Protein AF-A0A5R9J7X6-F1 (afdb_monomer)

Structure (mmCIF, N/CA/C/O backbone):
data_AF-A0A5R9J7X6-F1
#
_entry.id   AF-A0A5R9J7X6-F1
#
loop_
_atom_site.group_PDB
_atom_site.id
_atom_site.type_symbol
_atom_site.label_atom_id
_atom_site.label_alt_id
_atom_site.label_comp_id
_atom_site.label_asym_id
_atom_site.label_entity_id
_atom_site.label_seq_id
_atom_site.pdbx_PDB_ins_code
_atom_site.Cartn_x
_atom_site.Cartn_y
_atom_site.Cartn_z
_atom_site.occupancy
_atom_site.B_iso_or_equiv
_atom_site.auth_seq_id
_atom_site.auth_comp_id
_atom_site.auth_asym_id
_atom_site.auth_atom_id
_atom_site.pdbx_PDB_model_num
ATOM 1 N N . MET A 1 1 ? 30.456 48.509 -38.566 1.00 55.31 1 MET A N 1
ATOM 2 C CA . MET A 1 1 ? 30.665 47.220 -39.268 1.00 55.31 1 MET A CA 1
ATOM 3 C C . MET A 1 1 ? 30.532 45.970 -38.379 1.00 55.31 1 MET A C 1
ATOM 5 O O . MET A 1 1 ? 30.191 44.929 -38.912 1.00 55.31 1 MET A O 1
ATOM 9 N N . LEU A 1 2 ? 30.674 46.028 -37.042 1.00 57.47 2 LEU A N 1
ATOM 10 C CA . LEU A 1 2 ? 30.638 44.821 -36.182 1.00 57.47 2 LEU A CA 1
ATOM 11 C C . LEU A 1 2 ? 29.272 44.100 -36.031 1.00 57.47 2 LEU A C 1
ATOM 13 O O . LEU A 1 2 ? 29.247 42.918 -35.699 1.00 57.47 2 LEU A O 1
ATOM 17 N N . LYS A 1 3 ? 28.125 44.768 -36.237 1.00 60.72 3 LYS A N 1
ATOM 18 C CA . LYS A 1 3 ? 26.790 44.141 -36.064 1.00 60.72 3 LYS A CA 1
ATOM 19 C C . LYS A 1 3 ? 26.401 43.185 -37.199 1.00 60.72 3 LYS A C 1
ATOM 21 O O . LYS A 1 3 ? 25.703 42.212 -36.935 1.00 60.72 3 LYS A O 1
ATOM 26 N N . GLN A 1 4 ? 26.854 43.450 -38.425 1.00 61.16 4 GLN A N 1
ATOM 27 C CA . GLN A 1 4 ? 26.522 42.625 -39.593 1.00 61.16 4 GLN A CA 1
ATOM 28 C C . GLN A 1 4 ? 27.265 41.281 -39.566 1.00 61.16 4 GLN A C 1
ATOM 30 O O . GLN A 1 4 ? 26.670 40.247 -39.862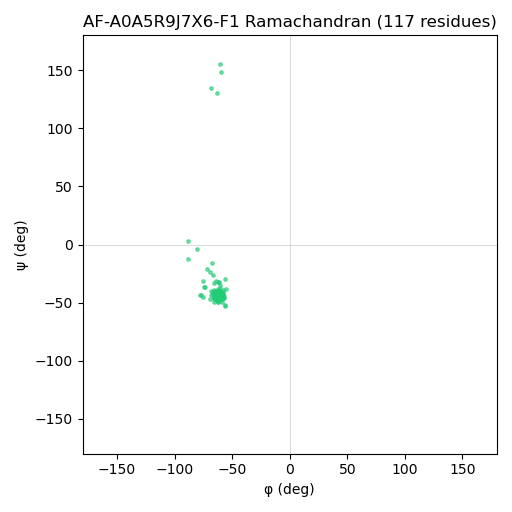 1.00 61.16 4 GLN A O 1
ATOM 35 N N . ASN A 1 5 ? 28.514 41.275 -39.085 1.00 65.38 5 ASN A N 1
ATOM 36 C CA . ASN A 1 5 ? 29.311 40.054 -38.932 1.00 65.38 5 ASN A CA 1
ATOM 37 C C . ASN A 1 5 ? 28.637 39.054 -37.978 1.00 65.38 5 ASN A C 1
ATOM 39 O O . ASN A 1 5 ? 28.441 37.903 -38.346 1.00 65.38 5 ASN A O 1
ATOM 43 N N . LYS A 1 6 ? 28.119 39.514 -36.828 1.00 81.25 6 LYS A N 1
ATOM 44 C CA . LYS A 1 6 ? 27.402 38.652 -35.864 1.00 81.25 6 LYS A CA 1
ATOM 45 C C . LYS A 1 6 ? 26.106 38.042 -36.407 1.00 81.25 6 LYS A C 1
ATOM 47 O O . LYS A 1 6 ? 25.686 36.982 -35.949 1.00 81.25 6 LYS A O 1
ATOM 52 N N . PHE A 1 7 ? 25.408 38.728 -37.314 1.00 81.94 7 PHE A N 1
ATOM 53 C CA . PHE A 1 7 ? 24.198 38.184 -37.937 1.00 81.94 7 PHE A CA 1
ATOM 54 C C . PHE A 1 7 ? 24.551 37.121 -38.983 1.00 81.94 7 PHE A C 1
ATOM 56 O O . PHE A 1 7 ? 23.976 36.034 -38.956 1.00 81.94 7 PHE A O 1
ATOM 63 N N . SER A 1 8 ? 25.545 37.408 -39.827 1.00 86.12 8 SER A N 1
ATOM 64 C CA . SER A 1 8 ? 26.077 36.464 -40.815 1.00 86.12 8 SER A CA 1
ATOM 65 C C . SER A 1 8 ? 26.615 35.188 -40.154 1.00 86.12 8 SER A C 1
ATOM 67 O O . SER A 1 8 ? 26.241 34.085 -40.545 1.00 86.12 8 SER A O 1
ATOM 69 N N . GLU A 1 9 ? 27.387 35.320 -39.071 1.00 86.62 9 GLU A N 1
ATOM 70 C CA . GLU A 1 9 ? 27.906 34.194 -38.282 1.00 86.62 9 GLU A CA 1
ATOM 71 C C . GLU A 1 9 ? 26.781 33.304 -37.727 1.00 86.62 9 GLU A C 1
ATOM 73 O O . GLU A 1 9 ? 26.853 32.080 -37.817 1.00 86.62 9 GLU A O 1
ATOM 78 N N . ARG A 1 10 ? 25.693 33.895 -37.208 1.00 86.31 10 ARG A N 1
ATOM 79 C CA . ARG A 1 10 ? 24.526 33.123 -36.738 1.00 86.31 10 ARG A CA 1
ATOM 80 C C . ARG A 1 10 ? 23.801 32.406 -37.873 1.00 86.31 10 ARG A C 1
ATOM 82 O O . ARG A 1 10 ? 23.348 31.277 -37.688 1.00 86.31 10 ARG A O 1
ATOM 89 N N . GLN A 1 11 ? 23.671 33.046 -39.032 1.00 91.88 11 GLN A N 1
ATOM 90 C CA . GLN A 1 11 ? 23.040 32.433 -40.198 1.00 91.88 11 GLN A CA 1
ATOM 91 C C . GLN A 1 11 ? 23.870 31.252 -40.712 1.00 91.88 11 GLN A C 1
ATOM 93 O O . GLN A 1 11 ? 23.313 30.185 -40.966 1.00 91.88 11 GLN A O 1
ATOM 98 N N . GLN A 1 12 ? 25.190 31.420 -40.798 1.00 92.06 12 GLN A N 1
ATOM 99 C CA . GLN A 1 12 ? 26.118 30.358 -41.177 1.00 92.06 12 GLN A CA 1
ATOM 100 C C . GLN A 1 12 ? 26.082 29.206 -40.171 1.00 92.06 12 GLN A C 1
ATOM 102 O O . GLN A 1 12 ? 25.903 28.067 -40.587 1.00 92.06 12 GLN A O 1
ATOM 107 N N . ALA A 1 13 ? 26.127 29.487 -38.865 1.00 90.75 13 ALA A N 1
ATOM 108 C CA . ALA A 1 13 ? 26.021 28.463 -37.824 1.00 90.75 13 ALA A CA 1
ATOM 109 C C . ALA A 1 13 ? 24.687 27.691 -37.874 1.00 90.75 13 ALA A C 1
ATOM 111 O O . ALA A 1 13 ? 24.644 26.482 -37.659 1.00 90.75 13 ALA A O 1
ATOM 112 N N . SER A 1 14 ? 23.575 28.365 -38.190 1.00 92.25 14 SER A N 1
ATOM 113 C CA . SER A 1 14 ? 22.287 27.689 -38.390 1.00 92.25 14 SER A CA 1
ATOM 114 C C . SER A 1 14 ? 22.286 26.819 -39.649 1.00 92.25 14 SER A C 1
ATOM 116 O O . SER A 1 14 ? 21.737 25.715 -39.636 1.00 92.25 14 SER A O 1
ATOM 118 N N . ALA A 1 15 ? 22.899 27.295 -40.735 1.00 94.31 15 ALA A N 1
ATOM 119 C CA . ALA A 1 15 ? 23.010 26.550 -41.982 1.00 94.31 15 ALA A CA 1
ATOM 120 C C . ALA A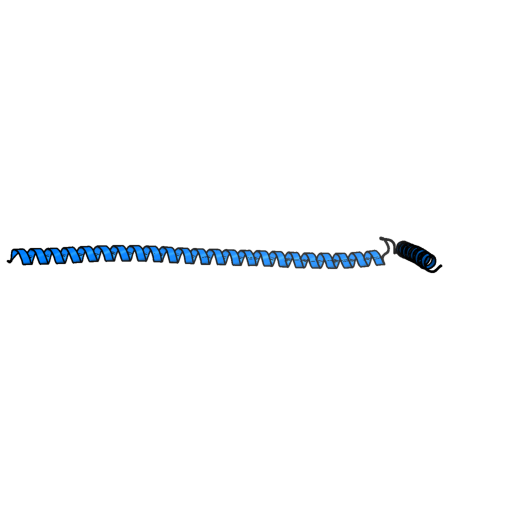 1 15 ? 23.887 25.299 -41.821 1.00 94.31 15 ALA A C 1
ATOM 122 O O . ALA A 1 15 ? 23.482 24.224 -42.265 1.00 94.31 15 ALA A O 1
ATOM 123 N N . THR A 1 16 ? 25.028 25.405 -41.131 1.00 94.38 16 THR A N 1
ATOM 124 C CA . THR A 1 16 ? 25.902 24.260 -40.837 1.00 94.38 16 THR A CA 1
ATOM 125 C C . THR A 1 16 ? 25.212 23.259 -39.918 1.00 94.38 16 THR A C 1
ATOM 127 O O . THR A 1 16 ? 25.167 22.080 -40.253 1.00 94.38 16 THR A O 1
ATOM 130 N N . ALA A 1 17 ? 24.557 23.706 -38.841 1.00 94.06 17 ALA A N 1
ATOM 131 C CA . ALA A 1 17 ? 23.807 22.817 -37.951 1.00 94.06 17 ALA A CA 1
ATOM 132 C C . ALA A 1 17 ? 22.696 22.048 -38.692 1.00 94.06 17 ALA A C 1
ATOM 134 O O . ALA A 1 17 ? 22.518 20.847 -38.490 1.00 94.06 17 ALA A O 1
ATOM 135 N N . LYS A 1 18 ? 21.960 22.710 -39.596 1.00 94.81 18 LYS A N 1
ATOM 136 C CA . LYS A 1 18 ? 20.945 22.047 -40.434 1.00 94.81 18 LYS A CA 1
ATOM 137 C C . LYS A 1 18 ? 21.571 21.059 -41.418 1.00 94.81 18 LYS A C 1
ATOM 139 O O . LYS A 1 18 ? 21.042 19.961 -41.581 1.00 94.81 18 LYS A O 1
ATOM 144 N N . ALA A 1 19 ? 22.688 21.420 -42.048 1.00 95.44 19 ALA A N 1
ATOM 145 C CA . ALA A 1 19 ? 23.414 20.530 -42.949 1.00 95.44 19 ALA A CA 1
ATOM 146 C C . ALA A 1 19 ? 23.929 19.280 -42.216 1.00 95.44 19 ALA A C 1
ATOM 148 O O . ALA A 1 19 ? 23.751 18.168 -42.709 1.00 95.44 19 ALA A O 1
ATOM 149 N N . GLU A 1 20 ? 24.473 19.438 -41.008 1.00 95.50 20 GLU A N 1
ATOM 150 C CA . GLU A 1 20 ? 24.917 18.332 -40.156 1.00 95.50 20 GLU A CA 1
ATOM 151 C C . GLU A 1 20 ? 23.761 17.423 -39.727 1.00 95.50 20 GLU A C 1
ATOM 153 O O . GLU A 1 20 ? 23.899 16.201 -39.757 1.00 95.50 20 GLU A O 1
ATOM 158 N N . LEU A 1 21 ? 22.608 17.986 -39.351 1.00 94.44 21 LEU A N 1
ATOM 159 C CA . LEU A 1 21 ? 21.419 17.199 -39.010 1.00 94.44 21 LEU A CA 1
ATOM 160 C C . LEU A 1 21 ? 20.914 16.385 -40.208 1.00 94.44 21 LEU A C 1
ATOM 162 O O . LEU A 1 21 ? 20.589 15.207 -40.052 1.00 94.44 21 LEU A O 1
ATOM 166 N N . LEU A 1 22 ? 20.891 16.978 -41.405 1.00 95.25 22 LEU A N 1
ATOM 167 C CA . LEU A 1 22 ? 20.516 16.278 -42.635 1.00 95.25 22 LEU A CA 1
ATOM 168 C C . LEU A 1 22 ? 21.533 15.196 -43.011 1.00 95.25 22 LEU A C 1
ATOM 170 O O . LEU A 1 22 ? 21.133 14.104 -43.410 1.00 95.25 22 LEU A O 1
ATOM 174 N N . ALA A 1 23 ? 22.831 15.468 -42.861 1.00 94.56 23 ALA A N 1
ATOM 175 C CA . ALA A 1 23 ? 23.884 14.484 -43.095 1.00 94.56 23 ALA A CA 1
ATOM 176 C C . ALA A 1 23 ? 23.755 13.298 -42.130 1.00 94.56 23 ALA A C 1
ATOM 178 O O . ALA A 1 23 ? 23.751 12.151 -42.570 1.00 94.56 23 ALA A O 1
ATOM 179 N N . LYS A 1 24 ? 23.539 13.565 -40.833 1.00 92.25 24 LYS A N 1
ATOM 180 C CA . LYS A 1 24 ? 23.265 12.531 -39.825 1.00 92.25 24 LYS A CA 1
ATOM 181 C C . LYS A 1 24 ? 22.021 11.725 -40.172 1.00 92.25 24 LYS A C 1
ATOM 183 O O . LYS A 1 24 ? 22.058 10.511 -40.062 1.00 92.25 24 LYS A O 1
ATOM 188 N N . PHE A 1 25 ? 20.939 12.371 -40.607 1.00 89.69 25 PHE A N 1
ATOM 189 C CA . PHE A 1 25 ? 19.712 11.679 -41.001 1.00 89.69 25 PHE A CA 1
ATOM 190 C C . PHE A 1 25 ? 19.932 10.743 -42.194 1.00 89.69 25 PHE A C 1
ATOM 192 O O . PHE A 1 25 ? 19.513 9.593 -42.137 1.00 89.69 25 PHE A O 1
ATOM 199 N N . LYS A 1 26 ? 20.631 11.209 -43.235 1.00 89.31 26 LYS A N 1
ATOM 200 C CA . LYS A 1 26 ? 20.963 10.400 -44.419 1.00 89.31 26 LYS A CA 1
ATOM 201 C C . LYS A 1 26 ? 21.919 9.248 -44.108 1.00 89.31 26 LYS A C 1
ATOM 203 O O . LYS A 1 26 ? 21.823 8.208 -44.741 1.00 89.31 26 LYS A O 1
ATOM 208 N N . ALA A 1 27 ? 22.826 9.433 -43.149 1.00 90.00 27 ALA A N 1
ATOM 209 C CA . ALA A 1 27 ? 23.776 8.411 -42.717 1.00 90.00 27 ALA A CA 1
ATOM 210 C C . ALA A 1 27 ? 23.172 7.379 -41.746 1.00 90.00 27 ALA A C 1
ATOM 212 O O . ALA A 1 27 ? 23.873 6.455 -41.333 1.00 90.00 27 ALA A O 1
ATOM 213 N N . ARG A 1 28 ? 21.904 7.527 -41.329 1.00 89.19 28 ARG A N 1
ATOM 214 C CA . ARG A 1 28 ? 21.269 6.536 -40.454 1.00 89.19 28 ARG A CA 1
ATOM 215 C C . ARG A 1 28 ? 21.055 5.230 -41.224 1.00 89.19 28 ARG A C 1
ATOM 217 O O . ARG A 1 28 ? 20.534 5.282 -42.337 1.00 89.19 28 ARG A O 1
ATOM 224 N N . PRO A 1 29 ? 21.391 4.078 -40.618 1.00 90.69 29 PRO A N 1
ATOM 225 C CA . PRO A 1 29 ? 21.071 2.785 -41.202 1.00 90.69 29 PRO A CA 1
ATOM 226 C C . PRO A 1 29 ? 19.557 2.643 -41.381 1.00 90.69 29 PRO A C 1
ATOM 228 O O . PRO A 1 29 ? 18.772 3.199 -40.599 1.00 90.69 29 PRO A O 1
ATOM 231 N N . ALA A 1 30 ? 19.161 1.911 -42.422 1.00 88.50 30 ALA A N 1
ATOM 232 C CA . ALA A 1 30 ? 17.761 1.628 -42.697 1.00 88.50 30 ALA A CA 1
ATOM 233 C C . ALA A 1 30 ? 17.123 0.853 -41.526 1.00 88.50 30 ALA A C 1
ATOM 235 O O . ALA A 1 30 ? 17.827 0.172 -40.779 1.00 88.50 30 ALA A O 1
ATOM 236 N N . PRO A 1 31 ? 15.795 0.925 -41.343 1.00 85.50 31 PRO A N 1
ATOM 237 C CA . PRO A 1 31 ? 15.103 0.144 -40.316 1.00 85.50 31 PRO A CA 1
ATOM 238 C C . PRO A 1 31 ? 15.336 -1.368 -40.430 1.00 85.50 31 PRO A C 1
ATOM 240 O O . PRO A 1 31 ? 15.358 -2.046 -39.407 1.00 85.50 31 PRO A O 1
ATOM 243 N N . ASP A 1 32 ? 15.552 -1.851 -41.655 1.00 88.00 32 ASP A N 1
ATOM 244 C CA . ASP A 1 32 ? 15.787 -3.261 -41.982 1.00 88.00 32 ASP A CA 1
ATOM 245 C C . ASP A 1 32 ? 17.273 -3.659 -41.912 1.00 88.00 32 ASP A C 1
ATOM 247 O O . ASP A 1 32 ? 17.633 -4.790 -42.230 1.00 88.00 32 ASP A O 1
ATOM 251 N N . ASP A 1 33 ? 18.156 -2.738 -41.509 1.00 93.06 33 ASP A N 1
ATOM 252 C CA . ASP A 1 33 ? 19.563 -3.048 -41.265 1.00 93.06 33 ASP A CA 1
ATOM 253 C C . ASP A 1 33 ? 19.675 -4.054 -40.100 1.00 93.06 33 ASP A C 1
ATOM 255 O O . ASP A 1 33 ? 19.085 -3.823 -39.034 1.00 93.06 33 ASP A O 1
ATOM 259 N N . PRO A 1 34 ? 20.434 -5.155 -40.251 1.00 91.88 34 PRO A N 1
ATOM 260 C CA . PRO A 1 34 ? 20.532 -6.197 -39.230 1.00 91.88 34 PRO A CA 1
ATOM 261 C C . PRO A 1 34 ? 20.965 -5.650 -37.862 1.00 91.88 34 PRO A C 1
ATOM 263 O O . PRO A 1 34 ? 20.376 -6.015 -36.847 1.00 91.88 34 PRO A O 1
ATOM 266 N N . ALA A 1 35 ? 21.890 -4.686 -37.813 1.00 91.62 35 ALA A N 1
ATOM 267 C CA . ALA A 1 35 ? 22.344 -4.090 -36.554 1.00 91.62 35 ALA A CA 1
ATOM 268 C C . ALA A 1 35 ? 21.285 -3.172 -35.909 1.00 91.62 35 ALA A C 1
ATOM 270 O O . ALA A 1 35 ? 21.342 -2.854 -34.715 1.00 91.62 35 ALA A O 1
ATOM 271 N N . VAL A 1 36 ? 20.318 -2.667 -36.682 1.00 93.19 36 VAL A N 1
ATOM 272 C CA . VAL A 1 36 ? 19.150 -1.947 -36.150 1.00 93.19 36 VAL A CA 1
ATOM 273 C C . VAL A 1 36 ? 18.130 -2.935 -35.593 1.00 93.19 36 VAL A C 1
ATOM 275 O O . VAL A 1 36 ? 17.623 -2.703 -34.495 1.00 93.19 36 VAL A O 1
ATOM 278 N N . LEU A 1 37 ? 17.863 -4.029 -36.306 1.00 94.75 37 LEU A N 1
ATOM 279 C CA . LEU A 1 37 ? 16.932 -5.074 -35.878 1.00 94.75 37 LEU A CA 1
ATOM 280 C C . LEU A 1 37 ? 17.396 -5.769 -34.594 1.00 94.75 37 LEU A C 1
ATOM 282 O O . LEU A 1 37 ? 16.595 -5.907 -33.671 1.00 94.75 37 LEU A O 1
ATOM 286 N N . GLU A 1 38 ? 18.681 -6.108 -34.479 1.00 94.19 38 GLU A N 1
ATOM 287 C CA . GLU A 1 38 ? 19.262 -6.690 -33.259 1.00 94.19 38 GLU A CA 1
ATOM 288 C C . GLU A 1 38 ? 19.075 -5.763 -32.054 1.00 94.19 38 GLU A C 1
ATOM 290 O O . GLU A 1 38 ? 18.500 -6.156 -31.040 1.00 94.19 38 GLU A O 1
ATOM 295 N N . ARG A 1 39 ? 19.427 -4.477 -32.191 1.00 94.19 39 ARG A N 1
ATOM 296 C CA . ARG A 1 39 ? 19.211 -3.483 -31.125 1.00 94.19 39 ARG A CA 1
ATOM 297 C C . ARG A 1 39 ? 17.739 -3.312 -30.763 1.00 94.19 39 ARG A C 1
ATOM 299 O O . ARG A 1 39 ? 17.418 -3.020 -29.609 1.00 94.19 39 ARG A O 1
ATOM 306 N N . GLN A 1 40 ? 16.831 -3.419 -31.732 1.00 95.19 40 GLN A N 1
ATOM 307 C CA . GLN A 1 40 ? 15.397 -3.382 -31.454 1.00 95.19 40 GLN A CA 1
ATOM 308 C C . GLN A 1 40 ? 14.946 -4.631 -30.696 1.00 95.19 40 GLN A C 1
ATOM 310 O O . GLN A 1 40 ? 14.199 -4.491 -29.729 1.00 95.19 40 GLN A O 1
ATOM 315 N N . ALA A 1 41 ? 15.407 -5.816 -31.095 1.00 95.50 41 ALA A N 1
ATOM 316 C CA . ALA A 1 41 ? 15.098 -7.076 -30.430 1.00 95.50 41 ALA A CA 1
ATOM 317 C C . ALA A 1 41 ? 15.600 -7.083 -28.978 1.00 95.50 41 ALA A C 1
ATOM 319 O O . ALA A 1 41 ? 14.824 -7.364 -28.069 1.00 95.50 41 ALA A O 1
ATOM 320 N N . GLU A 1 42 ? 16.841 -6.656 -28.735 1.00 96.38 42 GLU A N 1
ATOM 321 C CA . GLU A 1 42 ? 17.401 -6.511 -27.384 1.00 96.38 42 GLU A CA 1
ATOM 322 C C . GLU A 1 42 ? 16.573 -5.555 -26.518 1.00 96.38 42 GLU A C 1
ATOM 324 O O . GLU A 1 42 ? 16.231 -5.859 -25.374 1.00 96.38 42 GLU A O 1
ATOM 329 N N . ARG A 1 43 ? 16.204 -4.388 -27.064 1.00 97.12 43 ARG A N 1
ATOM 330 C CA . ARG A 1 43 ? 15.368 -3.417 -26.345 1.00 97.12 43 ARG A CA 1
ATOM 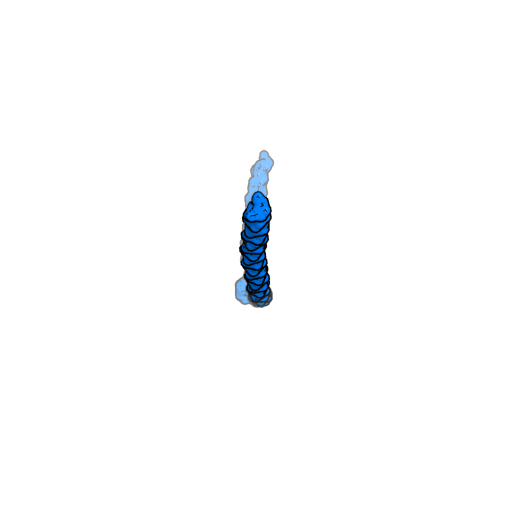331 C C . ARG A 1 43 ? 13.988 -3.979 -26.026 1.00 97.12 43 ARG A C 1
ATOM 333 O O . ARG A 1 43 ? 13.511 -3.749 -24.918 1.00 97.12 43 ARG A O 1
ATOM 340 N N . ARG A 1 44 ? 13.362 -4.695 -26.965 1.00 97.31 44 ARG A N 1
ATOM 341 C CA . ARG A 1 44 ? 12.066 -5.355 -26.749 1.00 97.31 44 ARG A CA 1
ATOM 342 C C . ARG A 1 44 ? 12.171 -6.396 -25.640 1.00 97.31 44 ARG A C 1
ATOM 344 O O . ARG A 1 44 ? 11.418 -6.296 -24.682 1.00 97.31 44 ARG A O 1
ATOM 351 N N . ALA A 1 45 ? 13.185 -7.260 -25.676 1.00 97.31 45 ALA A N 1
ATOM 352 C CA . ALA A 1 45 ? 13.422 -8.250 -24.625 1.00 97.31 45 ALA A CA 1
ATOM 353 C C . ALA A 1 45 ? 13.615 -7.603 -23.239 1.00 97.31 45 ALA A C 1
ATOM 355 O O . ALA A 1 45 ? 13.076 -8.073 -22.238 1.00 97.31 45 ALA A O 1
ATOM 356 N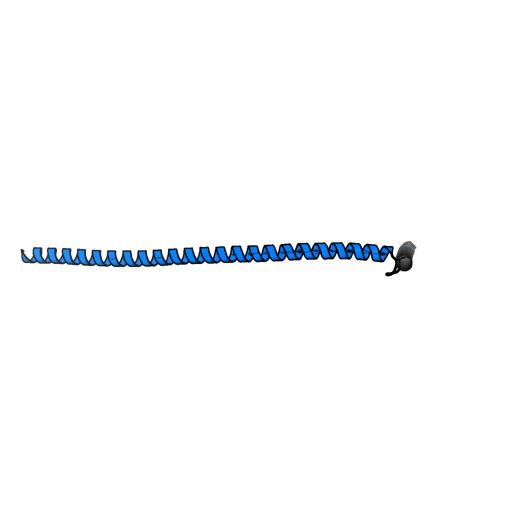 N . ILE A 1 46 ? 14.337 -6.477 -23.160 1.00 97.56 46 ILE A N 1
ATOM 357 C CA . ILE A 1 46 ? 14.499 -5.727 -21.904 1.00 97.56 46 ILE A CA 1
ATOM 358 C C . ILE A 1 46 ? 13.165 -5.147 -21.419 1.00 97.56 46 ILE A C 1
ATOM 360 O O . ILE A 1 46 ? 12.906 -5.153 -20.212 1.00 97.56 46 ILE A O 1
ATOM 364 N N . VAL A 1 47 ? 12.349 -4.602 -22.323 1.00 98.00 47 VAL A N 1
ATOM 365 C CA . VAL A 1 47 ? 11.032 -4.042 -21.988 1.00 98.00 47 VAL A CA 1
ATOM 366 C C . VAL A 1 47 ? 10.098 -5.146 -21.507 1.00 98.00 47 VAL A C 1
ATOM 368 O O . VAL A 1 47 ? 9.577 -5.023 -20.405 1.00 98.00 47 VAL A O 1
ATOM 371 N N . GLU A 1 48 ? 9.991 -6.255 -22.2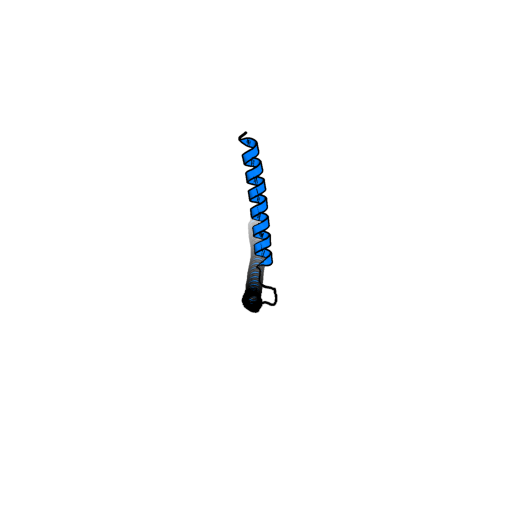33 1.00 97.81 48 GLU A N 1
ATOM 372 C CA . GLU A 1 48 ? 9.181 -7.419 -21.857 1.00 97.81 48 GLU A CA 1
ATOM 373 C C . GLU A 1 48 ? 9.599 -7.967 -20.481 1.00 97.81 48 GLU A C 1
ATOM 375 O O . GLU A 1 48 ? 8.768 -8.139 -19.590 1.00 97.81 48 GLU A O 1
ATOM 380 N N . ALA A 1 49 ? 10.904 -8.126 -20.230 1.00 97.44 49 ALA A N 1
ATOM 381 C CA . ALA A 1 49 ? 11.412 -8.563 -18.927 1.00 97.44 49 ALA A CA 1
ATOM 382 C C . ALA A 1 49 ? 11.173 -7.538 -17.800 1.00 97.44 49 ALA A C 1
ATOM 384 O O . ALA A 1 49 ? 11.147 -7.880 -16.613 1.00 97.44 49 ALA A O 1
ATOM 385 N N . ARG A 1 50 ? 11.059 -6.244 -18.119 1.00 98.00 50 ARG A N 1
ATOM 386 C CA . ARG A 1 50 ? 10.668 -5.216 -17.141 1.00 98.00 50 ARG A CA 1
ATOM 387 C C . ARG A 1 50 ? 9.172 -5.265 -16.874 1.00 98.00 50 ARG A C 1
ATOM 389 O O . ARG A 1 50 ? 8.793 -5.177 -15.711 1.00 98.00 50 ARG A O 1
ATOM 396 N N . GLU A 1 51 ? 8.356 -5.416 -17.906 1.00 97.88 51 GLU A N 1
ATOM 397 C CA . GLU A 1 51 ? 6.902 -5.509 -17.801 1.00 97.88 51 GLU A CA 1
ATOM 398 C C . GLU A 1 51 ? 6.484 -6.737 -16.995 1.00 97.88 51 GLU A C 1
ATOM 400 O O . GLU A 1 51 ? 5.721 -6.580 -16.046 1.00 97.88 51 GLU A O 1
ATOM 405 N N . ALA A 1 52 ? 7.080 -7.905 -17.257 1.00 97.44 52 ALA A N 1
ATOM 406 C CA . ALA A 1 52 ? 6.853 -9.121 -16.475 1.00 97.44 52 ALA A CA 1
ATOM 407 C C . ALA A 1 52 ? 7.149 -8.902 -14.979 1.00 97.44 52 ALA A C 1
ATOM 409 O O . ALA A 1 52 ? 6.272 -9.072 -14.135 1.00 97.44 52 ALA A O 1
ATOM 410 N N . ARG A 1 53 ? 8.339 -8.380 -14.646 1.00 97.50 53 ARG A N 1
ATOM 411 C CA . ARG A 1 53 ? 8.711 -8.076 -13.249 1.00 97.50 53 ARG A CA 1
ATOM 412 C C . ARG A 1 53 ? 7.819 -7.019 -12.598 1.00 97.50 53 ARG A C 1
ATOM 414 O O . ARG A 1 53 ? 7.656 -7.005 -11.381 1.00 97.50 53 ARG A O 1
ATOM 421 N N . MET A 1 54 ? 7.310 -6.059 -13.369 1.00 97.75 54 MET A N 1
ATOM 422 C CA . MET A 1 54 ? 6.385 -5.051 -12.851 1.00 97.75 54 MET A CA 1
ATOM 423 C C . MET A 1 54 ? 4.991 -5.630 -12.618 1.00 97.75 54 MET A C 1
ATOM 425 O O . MET A 1 54 ? 4.362 -5.242 -11.637 1.00 97.75 54 MET A O 1
ATOM 429 N N . ALA A 1 55 ? 4.523 -6.535 -13.477 1.00 97.31 55 ALA A N 1
ATOM 430 C CA . ALA A 1 55 ? 3.256 -7.23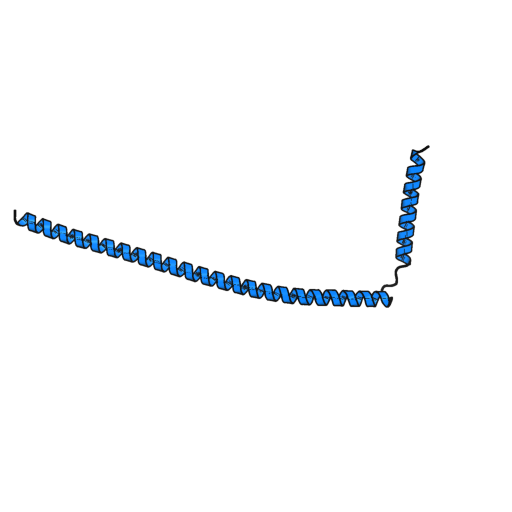5 -13.307 1.00 97.31 55 ALA A CA 1
ATOM 431 C C . ALA A 1 55 ? 3.280 -8.131 -12.061 1.00 97.31 55 ALA A C 1
ATOM 433 O O . ALA A 1 55 ? 2.386 -8.015 -11.227 1.00 97.31 55 ALA A O 1
ATOM 434 N N . GLU A 1 56 ? 4.343 -8.919 -11.872 1.00 96.25 56 GLU A N 1
ATOM 435 C CA . GLU A 1 56 ? 4.544 -9.748 -10.671 1.00 96.25 56 GLU A CA 1
ATOM 436 C C . GLU A 1 56 ? 4.515 -8.899 -9.394 1.00 96.25 56 GLU A C 1
ATOM 438 O O . GLU A 1 56 ? 3.689 -9.121 -8.512 1.00 96.25 56 GLU A O 1
ATOM 443 N N . ARG A 1 57 ? 5.326 -7.834 -9.338 1.00 97.38 57 ARG A N 1
ATOM 444 C CA . ARG A 1 57 ? 5.348 -6.928 -8.177 1.00 97.38 57 ARG A CA 1
ATOM 445 C C . ARG A 1 57 ? 4.014 -6.232 -7.918 1.00 97.38 57 ARG A C 1
ATOM 447 O O . ARG A 1 57 ? 3.731 -5.882 -6.777 1.00 97.38 57 ARG A O 1
ATOM 454 N N . ARG A 1 58 ? 3.228 -5.937 -8.958 1.00 97.38 58 ARG A N 1
ATOM 455 C CA . ARG A 1 58 ? 1.889 -5.349 -8.787 1.00 97.38 58 ARG A CA 1
ATOM 456 C C . ARG A 1 58 ? 0.941 -6.363 -8.162 1.00 97.38 58 ARG A C 1
ATOM 458 O O . ARG A 1 58 ? 0.310 -6.023 -7.170 1.00 97.38 58 ARG A O 1
ATOM 465 N N . ALA A 1 59 ? 0.923 -7.594 -8.670 1.00 96.12 59 ALA A N 1
ATOM 466 C CA . ALA A 1 59 ? 0.104 -8.666 -8.116 1.00 96.12 59 ALA A CA 1
ATOM 467 C C . ALA A 1 59 ? 0.455 -8.957 -6.645 1.00 96.12 59 ALA A C 1
ATOM 469 O O . ALA A 1 59 ? -0.439 -9.071 -5.811 1.00 96.12 59 ALA A O 1
ATOM 470 N N . GLU A 1 60 ? 1.747 -8.999 -6.301 1.00 96.56 60 GLU A N 1
ATOM 471 C CA . GLU A 1 60 ? 2.205 -9.170 -4.914 1.00 96.56 60 GLU A CA 1
ATOM 472 C C . GLU A 1 60 ? 1.729 -8.031 -4.004 1.00 96.56 60 GLU A C 1
ATOM 474 O O . GLU A 1 60 ? 1.172 -8.284 -2.936 1.00 96.56 60 GLU A O 1
ATOM 479 N N . ARG A 1 61 ? 1.890 -6.775 -4.440 1.00 97.50 61 ARG A N 1
ATOM 480 C CA . ARG A 1 61 ? 1.449 -5.600 -3.670 1.00 97.50 61 ARG A CA 1
ATOM 481 C C . ARG A 1 61 ? -0.060 -5.554 -3.487 1.00 97.50 61 ARG A C 1
ATOM 483 O O . ARG A 1 61 ? -0.523 -5.174 -2.420 1.00 97.50 61 ARG A O 1
ATOM 490 N N . GLU A 1 62 ? -0.825 -5.908 -4.513 1.00 96.75 62 GLU A N 1
ATOM 491 C CA . GLU A 1 62 ? -2.286 -5.968 -4.431 1.00 96.75 62 GLU A CA 1
ATOM 492 C C . GLU A 1 62 ? -2.735 -7.060 -3.453 1.00 96.75 62 GLU A C 1
ATOM 494 O O . GLU A 1 62 ? -3.612 -6.817 -2.624 1.00 96.75 62 GLU A O 1
ATOM 499 N N . ALA A 1 63 ? -2.087 -8.229 -3.478 1.00 96.50 63 ALA A N 1
ATOM 500 C CA . ALA A 1 63 ? -2.357 -9.305 -2.530 1.00 96.50 63 ALA A CA 1
ATOM 501 C C . ALA A 1 63 ? -1.997 -8.918 -1.084 1.00 96.50 63 ALA A C 1
ATOM 503 O O . ALA A 1 63 ? -2.766 -9.194 -0.161 1.00 96.50 63 ALA A O 1
ATOM 504 N N . GLU A 1 64 ? -0.856 -8.259 -0.872 1.00 96.88 64 GLU A N 1
ATOM 505 C CA . GLU A 1 64 ? -0.440 -7.766 0.444 1.00 96.88 64 GLU A C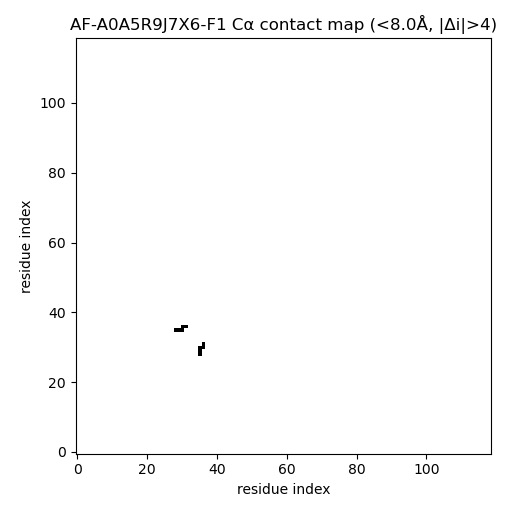A 1
ATOM 506 C C . GLU A 1 64 ? -1.378 -6.665 0.958 1.00 96.88 64 GLU A C 1
ATOM 508 O O . GLU A 1 64 ? -1.837 -6.730 2.097 1.00 96.88 64 GLU A O 1
ATOM 513 N N . ALA A 1 65 ? -1.739 -5.700 0.109 1.00 97.38 65 ALA A N 1
ATOM 514 C CA . ALA A 1 65 ? -2.682 -4.643 0.459 1.00 97.38 65 ALA A CA 1
ATOM 515 C C . ALA A 1 65 ? -4.060 -5.210 0.827 1.00 97.38 65 ALA A C 1
ATOM 517 O O . ALA A 1 65 ? -4.658 -4.774 1.809 1.00 97.38 65 ALA A O 1
ATOM 518 N N . ALA A 1 66 ? -4.547 -6.214 0.090 1.00 97.12 66 ALA A N 1
ATOM 519 C CA . ALA A 1 66 ? -5.798 -6.895 0.410 1.00 97.12 66 ALA A CA 1
ATOM 520 C C . ALA A 1 66 ? -5.727 -7.633 1.756 1.00 97.12 66 ALA A C 1
ATOM 522 O O . ALA A 1 66 ? -6.673 -7.570 2.541 1.00 97.12 66 ALA A O 1
ATOM 523 N N . ARG A 1 67 ? -4.600 -8.296 2.052 1.00 97.31 67 ARG A N 1
ATOM 524 C CA . ARG A 1 67 ? -4.373 -8.950 3.350 1.00 97.31 67 ARG A CA 1
ATOM 525 C C . ARG A 1 67 ? -4.368 -7.951 4.498 1.00 97.31 67 ARG A C 1
ATOM 527 O O . ARG A 1 67 ? -5.092 -8.158 5.467 1.00 97.31 67 ARG A O 1
ATOM 534 N N . LEU A 1 68 ? -3.610 -6.865 4.368 1.00 97.62 68 LEU A N 1
ATOM 535 C CA . LEU A 1 68 ? -3.527 -5.835 5.398 1.00 97.62 68 LEU A CA 1
ATOM 536 C C . LEU A 1 68 ? -4.884 -5.157 5.622 1.00 97.62 68 LEU A C 1
ATOM 538 O O . LEU A 1 68 ? -5.276 -4.939 6.763 1.00 97.62 68 LEU A O 1
ATOM 542 N N . ALA A 1 69 ? -5.631 -4.871 4.553 1.00 97.81 69 ALA A N 1
ATOM 543 C CA . ALA A 1 69 ? -6.972 -4.303 4.663 1.00 97.81 69 ALA A CA 1
ATOM 544 C C . ALA A 1 69 ? -7.945 -5.254 5.380 1.00 97.81 69 ALA A C 1
ATOM 546 O O . ALA A 1 69 ? -8.731 -4.812 6.217 1.00 97.81 69 ALA A O 1
ATOM 547 N N . ALA A 1 70 ? -7.880 -6.558 5.090 1.00 97.44 70 ALA A N 1
ATOM 548 C CA . ALA A 1 70 ? -8.695 -7.558 5.776 1.00 97.44 70 ALA A CA 1
ATOM 549 C C . ALA A 1 70 ? -8.330 -7.676 7.265 1.00 97.44 70 ALA A C 1
ATOM 551 O O . ALA A 1 70 ? -9.223 -7.747 8.108 1.00 97.44 70 ALA A O 1
ATOM 552 N N . GLU A 1 71 ? -7.038 -7.653 7.596 1.00 97.50 71 GLU A N 1
ATOM 553 C CA . GLU A 1 71 ? -6.563 -7.671 8.982 1.00 97.50 71 GLU A CA 1
ATOM 554 C C . GLU A 1 71 ? -7.024 -6.426 9.746 1.00 97.50 71 GLU A C 1
ATOM 556 O O . GLU A 1 71 ? -7.617 -6.553 10.813 1.00 97.50 71 GLU A O 1
ATOM 561 N N . GLN A 1 72 ? -6.852 -5.234 9.168 1.00 97.56 72 GLN A N 1
ATOM 562 C CA . GLN A 1 72 ? -7.312 -3.976 9.764 1.00 97.56 72 GLN A CA 1
ATOM 563 C C . GLN A 1 72 ? -8.831 -3.939 9.962 1.00 97.56 72 GLN A C 1
ATOM 565 O O . GLN A 1 72 ? -9.317 -3.439 10.974 1.00 97.56 72 GLN A O 1
ATOM 570 N N . ALA A 1 73 ? -9.600 -4.478 9.015 1.00 97.56 73 ALA A N 1
ATOM 571 C CA . ALA A 1 73 ? -11.048 -4.576 9.161 1.00 97.56 73 ALA A CA 1
ATOM 572 C C . ALA A 1 73 ? -11.435 -5.539 10.295 1.00 97.56 73 ALA A C 1
ATOM 574 O O . ALA A 1 73 ? -12.345 -5.243 11.070 1.00 97.56 73 ALA A O 1
ATOM 575 N N . ALA A 1 74 ? -10.733 -6.670 10.422 1.00 97.56 74 ALA A N 1
ATOM 576 C CA . ALA A 1 74 ? -10.972 -7.641 11.483 1.00 97.56 74 ALA A CA 1
ATOM 577 C C . ALA A 1 74 ? -10.611 -7.086 12.870 1.00 97.56 74 ALA A C 1
ATOM 579 O O . ALA A 1 74 ? -11.386 -7.262 13.812 1.00 97.56 74 ALA A O 1
ATOM 580 N N . THR A 1 75 ? -9.481 -6.384 13.001 1.00 97.19 75 THR A N 1
ATOM 581 C CA . THR A 1 75 ? -9.078 -5.757 14.268 1.00 97.19 75 THR A CA 1
ATOM 582 C C . THR A 1 75 ? -10.053 -4.655 14.668 1.00 97.19 75 THR A C 1
ATOM 584 O O . THR A 1 75 ? -10.538 -4.667 15.797 1.00 97.19 75 THR A O 1
ATOM 587 N N . ALA A 1 76 ? -10.438 -3.776 13.738 1.00 97.69 76 ALA A N 1
ATOM 588 C CA . ALA A 1 76 ? -11.417 -2.723 14.001 1.00 97.69 76 ALA A CA 1
ATOM 589 C C . ALA A 1 76 ? -12.789 -3.289 14.407 1.00 97.69 76 ALA A C 1
ATOM 591 O O . ALA A 1 76 ? -13.424 -2.780 15.330 1.00 97.69 76 ALA A O 1
ATOM 592 N N . ALA A 1 77 ? -13.244 -4.367 13.758 1.00 97.62 77 ALA A N 1
ATOM 593 C CA . ALA A 1 77 ? -14.489 -5.037 14.126 1.00 97.62 77 ALA A CA 1
ATOM 594 C C . ALA A 1 77 ? -14.414 -5.671 15.526 1.00 97.62 77 ALA A C 1
ATOM 596 O O . ALA A 1 77 ? -15.359 -5.549 16.305 1.00 97.62 77 ALA A O 1
ATOM 597 N N . ALA A 1 78 ? -13.291 -6.311 15.864 1.00 97.50 78 ALA A N 1
ATOM 598 C CA . ALA A 1 78 ? -13.077 -6.894 17.186 1.00 97.50 78 ALA A CA 1
ATOM 599 C C . ALA A 1 78 ? -13.027 -5.820 18.285 1.00 97.50 78 ALA A C 1
ATOM 601 O O . ALA A 1 78 ? -13.639 -5.987 19.337 1.00 97.50 78 ALA A O 1
ATOM 602 N N . GLU A 1 79 ? -12.346 -4.699 18.044 1.00 97.12 79 GLU A N 1
ATOM 603 C CA . GLU A 1 79 ? -12.308 -3.569 18.976 1.00 97.12 79 GLU A CA 1
ATOM 604 C C . GLU A 1 79 ? -13.691 -2.945 19.169 1.00 97.12 79 GLU A C 1
ATOM 606 O O . GLU A 1 79 ? -14.112 -2.731 20.306 1.00 97.12 79 GLU A O 1
ATOM 611 N N . ALA A 1 80 ? -14.439 -2.727 18.085 1.00 97.50 80 ALA A N 1
ATOM 612 C CA . ALA A 1 80 ? -15.804 -2.217 18.160 1.00 97.50 80 ALA A CA 1
ATOM 613 C C . ALA A 1 80 ? -16.727 -3.152 18.959 1.00 97.50 80 ALA A C 1
ATOM 615 O O . ALA A 1 80 ? -17.513 -2.680 19.780 1.00 97.50 80 ALA A O 1
ATOM 616 N N . ALA A 1 81 ? -16.605 -4.471 18.768 1.00 97.44 81 ALA A N 1
ATOM 617 C CA . ALA A 1 81 ? -17.361 -5.455 19.539 1.00 97.44 81 ALA A CA 1
ATOM 618 C C . ALA A 1 81 ? -17.011 -5.394 21.034 1.00 97.44 81 ALA A C 1
ATOM 620 O O . ALA A 1 81 ? -17.911 -5.334 21.868 1.00 97.44 81 ALA A O 1
ATOM 621 N N . ARG A 1 82 ? -15.718 -5.317 21.377 1.00 97.50 82 ARG A N 1
ATOM 622 C CA . ARG A 1 82 ? -15.270 -5.197 22.774 1.00 97.50 82 ARG A CA 1
ATOM 623 C C . ARG A 1 82 ? -15.784 -3.928 23.447 1.00 97.50 82 ARG A C 1
ATOM 625 O O . ARG A 1 82 ? -16.247 -3.994 24.580 1.00 97.50 82 ARG A O 1
ATOM 632 N N . LEU A 1 83 ? -15.726 -2.790 22.755 1.00 97.62 83 LEU A N 1
ATOM 633 C CA . LEU A 1 83 ? -16.243 -1.524 23.278 1.00 97.62 83 LEU A CA 1
ATOM 634 C C . LEU A 1 83 ? -17.760 -1.578 23.488 1.00 97.62 83 LEU A C 1
ATOM 636 O O . LEU A 1 83 ? -18.256 -1.089 24.500 1.00 97.62 83 LEU A O 1
ATOM 640 N N . ALA A 1 84 ? -18.498 -2.206 22.568 1.00 97.31 84 ALA A N 1
ATOM 641 C CA . ALA A 1 84 ? -19.939 -2.382 22.709 1.00 97.31 84 ALA A CA 1
ATOM 642 C C . ALA A 1 84 ? -20.294 -3.285 23.904 1.00 97.31 84 ALA A C 1
ATOM 644 O O . ALA A 1 84 ? -21.205 -2.965 24.668 1.00 97.31 84 ALA A O 1
ATOM 645 N N . GLU A 1 85 ? -19.564 -4.387 24.099 1.00 96.94 85 GLU A N 1
ATOM 646 C CA . GLU A 1 85 ? -19.728 -5.267 25.262 1.00 96.94 85 GLU A CA 1
ATOM 647 C C . GLU A 1 85 ? -19.418 -4.542 26.576 1.00 96.94 85 GLU A C 1
ATOM 649 O O . GLU A 1 85 ? -20.188 -4.645 27.532 1.00 96.94 85 GLU A O 1
ATOM 654 N N . GLU A 1 86 ? -18.337 -3.762 26.622 1.00 96.81 86 GLU A N 1
ATOM 655 C CA . GLU A 1 86 ? -17.972 -2.967 27.797 1.00 96.81 86 GLU A CA 1
ATOM 656 C C . GLU A 1 86 ? -19.042 -1.915 28.123 1.00 96.81 86 GLU A C 1
ATOM 658 O O . GLU A 1 86 ? -19.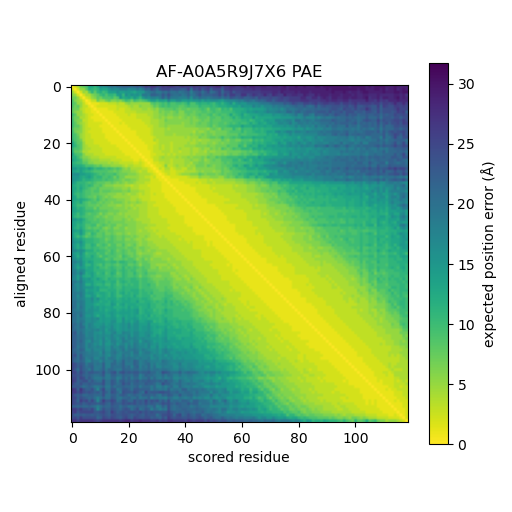439 -1.763 29.281 1.00 96.81 86 GLU A O 1
ATOM 663 N N . GLU A 1 87 ? -19.577 -1.229 27.110 1.00 97.19 87 GLU A N 1
ATOM 664 C CA . GLU A 1 87 ? -20.640 -0.242 27.297 1.00 97.19 87 GLU A CA 1
ATOM 665 C C . GLU A 1 87 ? -21.932 -0.888 27.823 1.00 97.19 87 GLU A C 1
ATOM 667 O O . GLU A 1 87 ? -22.602 -0.336 28.705 1.00 97.19 87 GLU A O 1
ATOM 672 N N . LEU A 1 88 ? -22.289 -2.068 27.310 1.00 97.19 88 LEU A N 1
ATOM 673 C CA . LEU A 1 88 ? -23.429 -2.838 27.803 1.00 97.19 88 LEU A CA 1
ATOM 674 C C . LEU A 1 88 ? -23.223 -3.269 29.258 1.00 97.19 88 LEU A C 1
ATOM 676 O O . LEU A 1 88 ? -24.099 -3.017 30.090 1.00 97.19 88 LEU A O 1
ATOM 680 N N . ALA A 1 89 ? -22.057 -3.825 29.586 1.00 97.38 89 ALA A N 1
ATOM 681 C CA . ALA A 1 89 ? -21.722 -4.240 30.944 1.00 97.38 89 ALA A CA 1
ATOM 682 C C . ALA A 1 89 ? -21.749 -3.056 31.927 1.00 97.38 89 ALA A C 1
ATOM 684 O O . ALA A 1 89 ? -22.304 -3.165 33.023 1.00 97.38 89 ALA A O 1
ATOM 685 N N . ALA A 1 90 ? -21.230 -1.891 31.527 1.00 97.25 90 ALA A N 1
ATOM 686 C CA . ALA A 1 90 ? -21.274 -0.676 32.337 1.00 97.25 90 ALA A CA 1
ATOM 687 C C . ALA A 1 90 ? -22.715 -0.198 32.586 1.00 97.25 90 ALA A C 1
ATOM 689 O O . ALA A 1 90 ? -23.075 0.161 33.712 1.00 97.25 90 ALA A O 1
ATOM 690 N N . LYS A 1 91 ? -23.575 -0.234 31.558 1.00 97.00 91 LYS A N 1
ATOM 691 C CA . LYS A 1 91 ? -25.003 0.104 31.692 1.00 97.00 91 LYS A CA 1
ATOM 692 C C . LYS A 1 91 ? -25.730 -0.860 32.623 1.00 97.00 91 LYS A C 1
ATOM 694 O O . LYS A 1 91 ? -26.568 -0.426 33.414 1.00 97.00 91 LYS A O 1
ATOM 699 N N . GLU A 1 92 ? -25.441 -2.152 32.536 1.00 96.81 92 GLU A N 1
ATOM 700 C CA . GLU A 1 92 ? -26.025 -3.157 33.422 1.00 96.81 92 GLU A CA 1
ATOM 701 C C . GLU A 1 92 ? -25.569 -2.965 34.867 1.00 96.81 92 GLU A C 1
ATOM 703 O O . GLU A 1 92 ? -26.415 -2.904 35.761 1.00 96.81 92 GLU A O 1
ATOM 708 N N . ALA A 1 93 ? -24.271 -2.762 35.099 1.00 97.19 93 ALA A N 1
ATOM 709 C CA . ALA A 1 93 ? -23.732 -2.477 36.424 1.00 97.19 93 ALA A CA 1
ATOM 710 C C . ALA A 1 93 ? -24.382 -1.231 37.050 1.00 97.19 93 ALA A C 1
ATOM 712 O O . ALA A 1 93 ? -24.826 -1.277 38.199 1.00 97.19 93 ALA A O 1
ATOM 713 N N . ALA A 1 94 ? -24.539 -0.150 36.278 1.00 97.06 94 ALA A N 1
ATOM 714 C CA . ALA A 1 94 ? -25.205 1.067 36.739 1.00 97.06 94 ALA A CA 1
ATOM 715 C C . ALA A 1 94 ? -26.681 0.830 37.112 1.00 97.06 94 ALA A C 1
ATOM 717 O O . ALA A 1 94 ? -27.164 1.355 38.120 1.00 97.06 94 ALA A O 1
ATOM 718 N N . LYS A 1 95 ? -27.408 0.012 36.335 1.00 96.81 95 LYS A N 1
ATOM 719 C CA . LYS A 1 95 ? -28.792 -0.376 36.659 1.00 96.81 95 LYS A CA 1
ATOM 720 C C . LYS A 1 95 ? -28.858 -1.181 37.954 1.00 96.81 95 LYS A C 1
ATOM 722 O O . LYS A 1 95 ? -29.697 -0.880 38.801 1.00 96.81 95 LYS A O 1
ATOM 727 N N . GLN A 1 96 ? -27.976 -2.164 38.126 1.00 96.38 96 GLN A N 1
ATOM 728 C CA . GLN A 1 96 ? -27.928 -2.974 39.345 1.00 96.38 96 GLN A CA 1
ATOM 729 C C . GLN A 1 96 ? -27.611 -2.112 40.570 1.00 96.38 96 GLN A C 1
ATOM 731 O O . GLN A 1 96 ? -28.289 -2.206 41.591 1.00 96.38 96 GLN A O 1
ATOM 736 N N . GLU A 1 97 ? -26.647 -1.196 40.462 1.00 96.69 97 GLU A N 1
ATOM 737 C CA . GLU A 1 97 ? -26.312 -0.280 41.552 1.00 96.69 97 GLU A CA 1
ATOM 738 C C . GLU A 1 97 ? -27.494 0.636 41.919 1.00 96.69 97 GLU A C 1
ATOM 740 O O . GLU A 1 97 ? -27.763 0.873 43.101 1.00 96.69 97 GLU A O 1
ATOM 745 N N . ALA A 1 98 ? -28.240 1.125 40.924 1.00 96.62 98 ALA A N 1
ATOM 746 C CA . ALA A 1 98 ? -29.441 1.921 41.157 1.00 96.62 98 ALA A CA 1
ATOM 747 C C . ALA A 1 98 ? -30.529 1.123 41.899 1.00 96.62 98 ALA A C 1
ATOM 749 O O . ALA A 1 98 ? -31.118 1.642 42.852 1.00 96.62 98 ALA A O 1
ATOM 750 N N . LEU A 1 99 ? -30.760 -0.138 41.519 1.00 96.56 99 LEU A N 1
ATOM 751 C CA . LEU A 1 99 ? -31.705 -1.027 42.206 1.00 96.56 99 LEU A CA 1
ATOM 752 C C . LEU A 1 99 ? -31.285 -1.283 43.657 1.00 96.56 99 LEU A C 1
ATOM 754 O O . LEU A 1 99 ? -32.089 -1.085 44.568 1.00 96.56 99 LEU A O 1
ATOM 758 N N . LEU A 1 100 ? -30.009 -1.597 43.898 1.00 96.75 100 LEU A N 1
ATOM 759 C CA . LEU A 1 100 ? -29.479 -1.791 45.251 1.00 96.75 100 LEU A CA 1
ATOM 760 C C . LEU A 1 100 ? -29.653 -0.537 46.120 1.00 96.75 100 LEU A C 1
ATOM 762 O O . LEU A 1 100 ? -30.041 -0.628 47.287 1.00 96.75 100 LEU A O 1
ATOM 766 N N . LYS A 1 101 ? -29.415 0.659 45.565 1.00 96.31 101 LYS A N 1
ATOM 767 C CA . LYS A 1 101 ? -29.640 1.929 46.277 1.00 96.31 101 LYS A CA 1
ATOM 768 C C . LYS A 1 101 ? -31.117 2.135 46.627 1.00 96.31 101 LYS A C 1
ATOM 770 O O . LYS A 1 101 ? -31.416 2.594 47.734 1.00 96.31 101 LYS A O 1
ATOM 775 N N . LEU A 1 102 ? -32.037 1.784 45.726 1.00 96.56 102 LEU A N 1
ATOM 776 C CA . LEU A 1 102 ? -33.479 1.847 45.983 1.00 96.56 102 LEU A CA 1
ATOM 777 C C . LEU A 1 102 ? -33.899 0.876 47.094 1.00 96.56 102 LEU A C 1
ATOM 779 O O . LEU A 1 102 ? -34.616 1.279 48.013 1.00 96.56 102 LEU A O 1
ATOM 783 N N . GLU A 1 103 ? -33.407 -0.362 47.073 1.00 95.69 103 GLU A N 1
ATOM 784 C CA . GLU A 1 103 ? -33.674 -1.360 48.115 1.00 95.69 103 GLU A CA 1
ATOM 785 C C . GLU A 1 103 ? -33.147 -0.919 49.484 1.00 95.69 103 GLU A C 1
ATOM 787 O O . GLU A 1 103 ? -33.862 -0.980 50.490 1.00 95.69 103 GLU A O 1
ATOM 792 N N . GLN A 1 104 ? -31.915 -0.402 49.533 1.00 96.56 104 GLN A N 1
ATOM 793 C CA . GLN A 1 104 ? -31.329 0.135 50.761 1.00 96.56 104 GLN A CA 1
ATOM 794 C C . GLN A 1 104 ? -32.149 1.301 51.316 1.00 96.56 104 GLN A C 1
ATOM 796 O O . GLN A 1 104 ? -32.356 1.382 52.531 1.00 96.56 104 GLN A O 1
ATOM 801 N N . LYS A 1 105 ? -32.633 2.197 50.447 1.00 97.00 105 LYS A N 1
ATOM 802 C CA . LYS A 1 105 ? -33.514 3.297 50.849 1.00 97.00 105 LYS A CA 1
ATOM 803 C C . LYS A 1 105 ? -34.822 2.761 51.430 1.00 97.00 105 LYS A C 1
ATOM 805 O O . LYS A 1 105 ? -35.162 3.121 52.553 1.00 97.00 105 LYS A O 1
ATOM 810 N N . ALA A 1 106 ? -35.485 1.830 50.746 1.00 96.31 106 ALA A N 1
ATOM 811 C CA . ALA A 1 106 ? -36.715 1.211 51.237 1.00 96.31 106 ALA A CA 1
ATOM 812 C C . ALA A 1 106 ? -36.517 0.516 52.599 1.00 96.31 106 ALA A C 1
ATOM 814 O O . ALA A 1 106 ? -37.364 0.620 53.488 1.00 96.31 106 ALA A O 1
ATOM 815 N N . ALA A 1 107 ? -35.382 -0.158 52.809 1.00 96.38 107 ALA A N 1
ATOM 816 C CA . ALA A 1 107 ? -35.041 -0.765 54.094 1.00 96.38 107 ALA A CA 1
ATOM 817 C C . ALA A 1 107 ? -34.832 0.283 55.203 1.00 96.38 107 ALA A C 1
ATOM 819 O O . ALA A 1 107 ? -35.293 0.087 56.333 1.00 96.38 107 ALA A O 1
ATOM 820 N N . ARG A 1 108 ? -34.164 1.406 54.899 1.00 96.56 108 ARG A N 1
ATOM 821 C CA . ARG A 1 108 ? -34.003 2.531 55.839 1.00 96.56 108 ARG A CA 1
ATOM 822 C C . ARG A 1 108 ? -35.350 3.155 56.195 1.00 96.56 108 ARG A C 1
ATOM 824 O O . ARG A 1 108 ? -35.615 3.347 57.380 1.00 96.56 108 ARG A O 1
ATOM 831 N N . ASP A 1 109 ? -36.210 3.388 55.210 1.00 96.56 109 ASP A N 1
ATOM 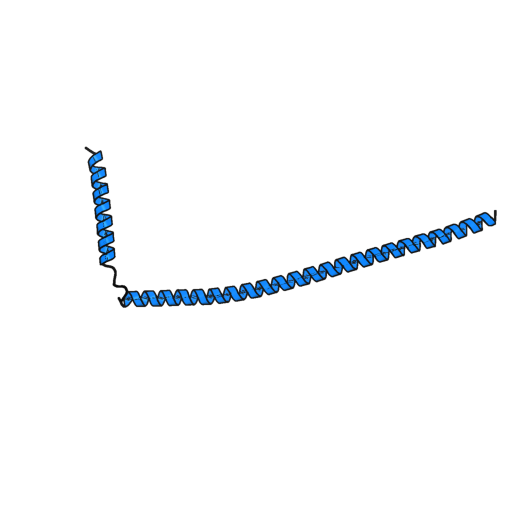832 C CA . ASP A 1 109 ? -37.536 3.979 55.409 1.00 96.56 109 ASP A CA 1
ATOM 833 C C . ASP A 1 109 ? -38.420 3.077 56.287 1.00 96.56 109 ASP A C 1
ATOM 835 O O . ASP A 1 109 ? -39.029 3.553 57.247 1.00 96.56 109 ASP A O 1
ATOM 839 N N . LYS A 1 110 ? -38.395 1.752 56.066 1.00 95.81 110 LYS A N 1
ATOM 840 C CA . LYS A 1 110 ? -39.062 0.767 56.942 1.00 95.81 110 LYS A CA 1
ATOM 841 C C . LYS A 1 110 ? -38.562 0.844 58.388 1.00 95.81 110 LYS A C 1
ATOM 843 O O . LYS A 1 110 ? -39.366 0.854 59.321 1.00 95.81 110 LYS A O 1
ATOM 848 N N . ARG A 1 111 ? -37.241 0.923 58.595 1.00 95.81 111 ARG A N 1
ATOM 849 C CA . ARG A 1 111 ? -36.648 1.061 59.941 1.00 95.81 111 ARG A CA 1
ATOM 850 C C . ARG A 1 111 ? -37.075 2.364 60.612 1.00 95.81 111 ARG A C 1
ATOM 852 O O . ARG A 1 111 ? -37.387 2.362 61.802 1.00 95.81 111 ARG A O 1
ATOM 859 N N . TYR A 1 112 ? -37.097 3.466 59.865 1.00 95.88 112 TYR A N 1
ATOM 860 C CA . TYR A 1 112 ? -37.510 4.765 60.386 1.00 95.88 112 TYR A CA 1
ATOM 861 C C . TYR A 1 112 ? -38.993 4.772 60.779 1.00 95.88 112 TYR A C 1
ATOM 863 O O . TYR A 1 112 ? -39.325 5.210 61.881 1.00 95.88 112 TYR A O 1
ATOM 871 N N . ALA A 1 113 ? -39.867 4.206 59.942 1.00 95.31 113 ALA A N 1
ATOM 872 C CA . ALA A 1 113 ? -41.288 4.042 60.242 1.00 95.31 113 ALA A CA 1
ATOM 873 C C . ALA A 1 113 ? -41.517 3.200 61.510 1.00 95.31 113 ALA A C 1
ATOM 875 O O . ALA A 1 113 ? -42.248 3.624 62.404 1.00 95.31 113 ALA A O 1
ATOM 876 N N . ALA A 1 114 ? -40.826 2.062 61.647 1.00 94.69 114 ALA A N 1
ATOM 877 C CA . ALA A 1 114 ? -40.910 1.217 62.841 1.00 94.69 114 ALA A CA 1
ATOM 878 C C . ALA A 1 114 ? -40.416 1.932 64.112 1.00 94.69 114 ALA A C 1
ATOM 880 O O . ALA A 1 114 ? -41.009 1.786 65.180 1.00 94.69 114 ALA A O 1
ATOM 881 N N . ARG A 1 115 ? -39.346 2.736 64.011 1.00 94.56 115 ARG A N 1
ATOM 882 C CA . ARG A 1 115 ? -38.855 3.555 65.132 1.00 94.56 115 ARG A CA 1
ATOM 883 C C . ARG A 1 115 ? -39.865 4.630 65.525 1.00 94.56 115 ARG A C 1
ATOM 885 O O . ARG A 1 115 ? -40.047 4.860 66.716 1.00 94.56 115 ARG A O 1
ATOM 892 N N . LYS A 1 116 ? -40.494 5.285 64.545 1.00 95.31 116 LYS A N 1
ATOM 893 C CA . LYS A 1 116 ? -41.515 6.310 64.784 1.00 95.31 116 LYS A CA 1
ATOM 894 C C . LYS A 1 116 ? -42.746 5.721 65.469 1.00 95.31 116 LYS A C 1
ATOM 896 O O . LYS A 1 116 ? -43.228 6.333 66.401 1.00 95.31 116 LYS A O 1
ATOM 901 N N . ALA A 1 117 ? -43.189 4.527 65.074 1.00 92.06 117 ALA A N 1
ATOM 902 C CA . ALA A 1 117 ? -44.333 3.848 65.687 1.00 92.06 117 ALA A CA 1
ATOM 903 C C . ALA A 1 117 ? -44.103 3.394 67.145 1.00 92.06 117 ALA A C 1
ATOM 905 O O . ALA A 1 117 ? -45.061 3.063 67.833 1.00 92.06 117 ALA A O 1
ATOM 906 N N . ARG A 1 118 ? -42.848 3.347 67.619 1.00 89.00 118 ARG A N 1
ATOM 907 C CA . ARG A 1 118 ? -42.517 3.066 69.031 1.00 89.00 118 ARG A CA 1
ATOM 908 C C . ARG A 1 118 ? -42.467 4.312 69.920 1.00 89.00 118 ARG A C 1
ATOM 910 O O . ARG A 1 118 ? -42.315 4.151 71.127 1.00 89.00 118 ARG A O 1
ATOM 917 N N . ARG A 1 119 ? -42.472 5.511 69.339 1.00 76.31 119 ARG A N 1
ATOM 918 C CA . ARG A 1 119 ? -42.495 6.783 70.072 1.00 76.31 119 ARG A CA 1
ATOM 919 C C . ARG A 1 119 ? -43.917 7.302 70.138 1.00 76.31 119 ARG A C 1
ATOM 921 O O . ARG A 1 119 ? -44.225 7.912 71.177 1.00 76.31 119 ARG A O 1
#

Radius of gyration: 45.27 Å; Cα contacts (8 Å, |Δi|>4): 5; chains: 1; bounding box: 75×57×114 Å

Solvent-accessible surface area (backbone atoms only — not comparable to full-atom values): 6504 Å² total; per-residue (Å²): 122,74,71,59,54,60,51,53,52,51,52,49,52,52,50,49,53,51,51,51,53,50,49,52,59,71,70,49,77,55,80,83,32,65,76,48,44,51,55,48,50,54,51,48,53,53,47,53,58,46,50,53,56,49,50,53,54,46,54,52,50,53,52,50,50,53,49,52,52,52,49,54,51,51,52,53,50,52,50,52,50,51,53,51,52,50,53,49,51,52,53,50,51,54,50,52,52,52,50,52,52,51,52,53,47,53,54,49,52,52,52,50,52,57,55,56,76,75,107

Mean predicted aligned error: 10.04 Å

Foldseek 3Di:
DVVVVVVVVVVVVVVVVVVVVVVVVVPDDDCPPPVNVVVVVVVVVVVVVVVVVVVVVVVVVVVVVVVVVVVVVVVVVVVVVVVVVVVVVVVVVVVVVVVVVVVVVVVVVVVVVVVVVVD

Sequence (119 aa):
MLKQNKFSERQQASATAKAELLAKFKARPAPDDPAVLERQAERRAIVEAREARMAERRAEREAEAARLAAEQAATAAAEAARLAEEELAAKEAAKQEALLKLEQKAARDKRYAARKARR

Organism: NCBI:txid2683649

Secondary structure (DSSP, 8-state):
-HHHHHHHHHHHHHHHHHHHHHHHHHTSPPTT-HHHHHHHHHHHHHHHHHHHHHHHHHHHHHHHHHHHHHHHHHHHHHHHHHHHHHHHHHHHHHHHHHHHHHHHHHHHHHHHHHHHHT-

pLDDT: mean 93.42, std 7.99, range [55.31, 98.0]

InterPro domains:
  IPR045510 Protein of unknown function DUF6481 [PF20089] (2-119)